Protein AF-A0A226D1G5-F1 (afdb_monomer)

Sequence (172 aa):
NVFNNLTNQLATVGKYQQEILREIRNTSSKVFQGVTTILTEFGSLKHHVNNTACLTDGGPRGSNIRNKLILCDNEWIIIQRRGTPSLPGTERTNFDRIWAVYENGFGTIGGDFWIGLKAIHELTTEGYTQLKVDLEDWNGEKRYAMFDVFEVAGSKDKYRLTVSGYTGIAGD

Foldseek 3Di:
DVVVVVVVVVVVVVVVVVVVVVVVVVVVVVVVVVVVVVVVVVVVVLLVVLLPQADPDDAWDFGDDPNQTFTHDPSDTDQWDDDQDDDPPDDADDPPDDPVCQQCKDDDPNHTIGSHLVVQQVCVVSPVAKDKDWDADPVRDIWIKIWPGWHFHDVVVPRDIDTHDIDIDPDD

Secondary structure (DSSP, 8-state):
-HHHHHHHHHHHHHHHHHHHHHHHHHHHHHHHHHHHHHHHHHHHHHHHHHGGGS-SSSS--EEEETTEEEEEETTEEE-EE--PPPPTTPPPPP----HHHHHH-EE-TTSSEE--HHHHHHHHHHT---EEEEEE-TT--EEEEEEEEEEE--GGGTT-EEEEEEEESS--

Radius of gyration: 28.91 Å; Cα contacts (8 Å, |Δi|>4): 208; chains: 1; bounding box: 67×36×93 Å

Solvent-accessible surface area (backbone atoms only — not comparable to full-atom values): 10032 Å² total; per-residue (Å²): 118,70,66,62,56,52,54,52,52,52,53,49,52,53,53,51,52,54,52,52,52,51,52,50,52,54,50,53,50,53,52,52,51,51,53,51,52,51,54,51,54,52,52,58,48,51,47,55,65,60,58,59,76,29,64,91,67,88,69,77,44,82,36,72,59,95,87,39,82,41,42,25,50,93,59,36,76,58,55,62,47,77,86,54,86,68,59,90,95,54,84,75,68,79,79,91,66,58,69,74,47,50,37,64,29,49,66,40,96,93,44,30,30,37,57,16,50,57,55,49,20,54,41,26,74,63,58,58,25,65,42,76,47,82,45,69,50,97,86,68,54,73,36,33,39,34,24,65,36,35,39,36,39,53,76,93,59,67,46,43,78,47,76,42,64,79,47,72,73,60,75,134

pLDDT: mean 86.03, std 13.21, range [44.53, 98.0]

Organism: Folsomia candida (NCBI:txid158441)

Mean predicted aligned error: 12.05 Å

Structure (mmCIF, N/CA/C/O backbone):
data_AF-A0A226D1G5-F1
#
_entry.id   AF-A0A226D1G5-F1
#
loop_
_atom_site.group_PDB
_atom_site.id
_atom_site.type_symbol
_atom_site.label_atom_id
_atom_site.label_alt_id
_atom_site.label_comp_id
_atom_site.label_asym_id
_atom_site.label_entity_id
_atom_site.label_seq_id
_atom_site.pdbx_PDB_ins_code
_atom_site.Cartn_x
_atom_site.Cartn_y
_atom_site.Cartn_z
_atom_site.occupancy
_atom_site.B_iso_or_equiv
_atom_site.auth_seq_id
_atom_site.auth_comp_id
_atom_site.auth_asym_id
_atom_site.auth_atom_id
_atom_site.pdbx_PDB_model_num
ATOM 1 N N . ASN A 1 1 ? -45.035 0.151 70.630 1.00 71.31 1 ASN A N 1
ATOM 2 C CA . ASN A 1 1 ? -45.299 -0.885 69.610 1.00 71.31 1 ASN A CA 1
ATOM 3 C C . ASN A 1 1 ? -43.987 -1.197 68.884 1.00 71.31 1 ASN A C 1
ATOM 5 O O . ASN A 1 1 ? -43.595 -0.447 68.000 1.00 71.31 1 ASN A O 1
ATOM 9 N N . VAL A 1 2 ? -43.249 -2.213 69.349 1.00 82.00 2 VAL A N 1
ATOM 10 C CA . VAL A 1 2 ? -41.871 -2.559 68.917 1.00 82.00 2 VAL A CA 1
ATOM 11 C C . VAL A 1 2 ? -41.802 -2.933 67.432 1.00 82.00 2 VAL A C 1
ATOM 13 O O . VAL A 1 2 ? -40.826 -2.618 66.757 1.00 82.00 2 VAL A O 1
ATOM 16 N N . PHE A 1 3 ? -42.880 -3.524 66.914 1.00 83.94 3 PHE A N 1
ATOM 17 C CA . PHE A 1 3 ? -43.009 -3.936 65.520 1.00 83.94 3 PHE A CA 1
ATOM 18 C C . PHE A 1 3 ? -42.811 -2.768 64.540 1.00 83.94 3 PHE A C 1
ATOM 20 O O . PHE A 1 3 ? -42.015 -2.877 63.614 1.00 83.94 3 PHE A O 1
ATOM 27 N N . ASN A 1 4 ? -43.428 -1.612 64.817 1.00 84.00 4 ASN A N 1
ATOM 28 C CA . ASN A 1 4 ? -43.323 -0.421 63.966 1.00 84.00 4 ASN A CA 1
ATOM 29 C C . ASN A 1 4 ? -41.886 0.127 63.886 1.00 84.00 4 ASN A C 1
ATOM 31 O O . ASN A 1 4 ? -41.463 0.611 62.836 1.00 84.00 4 ASN A O 1
ATOM 35 N N . ASN A 1 5 ? -41.126 0.033 64.984 1.00 88.81 5 ASN A N 1
ATOM 36 C CA . ASN A 1 5 ? -39.726 0.461 65.023 1.00 88.81 5 ASN A CA 1
ATOM 37 C C . ASN A 1 5 ? -38.847 -0.447 64.147 1.00 88.81 5 ASN A C 1
ATOM 39 O O . ASN A 1 5 ? -38.039 0.041 63.360 1.00 88.81 5 ASN A O 1
ATOM 43 N N . LEU A 1 6 ? -39.078 -1.763 64.214 1.00 89.12 6 LEU A N 1
ATOM 44 C CA . LEU A 1 6 ? -38.346 -2.742 63.413 1.00 89.12 6 LEU A CA 1
ATOM 45 C C . LEU A 1 6 ? -38.608 -2.563 61.909 1.00 89.12 6 LEU A C 1
ATOM 47 O O . LEU A 1 6 ? -37.667 -2.575 61.121 1.00 89.12 6 LEU A O 1
ATOM 51 N N . THR A 1 7 ? -39.856 -2.310 61.497 1.00 89.31 7 THR A N 1
ATOM 52 C CA . THR A 1 7 ? -40.187 -2.003 60.091 1.00 89.31 7 THR A CA 1
ATOM 53 C C . THR A 1 7 ? -39.508 -0.732 59.584 1.00 89.31 7 THR A C 1
ATOM 55 O O . THR A 1 7 ? -39.025 -0.712 58.452 1.00 89.31 7 THR A O 1
ATOM 58 N N . ASN A 1 8 ? -39.408 0.313 60.412 1.00 91.12 8 ASN A N 1
ATOM 59 C CA . ASN A 1 8 ? -38.721 1.551 60.034 1.00 91.12 8 ASN A CA 1
ATOM 60 C C . ASN A 1 8 ? -37.207 1.337 59.884 1.00 91.12 8 ASN A C 1
ATOM 62 O O . ASN A 1 8 ? -36.602 1.842 58.933 1.00 91.12 8 ASN A O 1
ATOM 66 N N . GLN A 1 9 ? -36.595 0.554 60.778 1.00 93.31 9 GLN A N 1
ATOM 67 C CA . GLN A 1 9 ? -35.189 0.160 60.662 1.00 93.31 9 GLN A CA 1
ATOM 68 C C . GLN A 1 9 ? -34.942 -0.673 59.398 1.00 93.31 9 GLN A C 1
ATOM 70 O O . GLN A 1 9 ? -34.010 -0.381 58.651 1.00 93.31 9 GLN A O 1
ATOM 75 N N . LEU A 1 10 ? -35.812 -1.643 59.098 1.00 93.12 10 LEU A N 1
ATOM 76 C CA . LEU A 1 10 ? -35.701 -2.483 57.903 1.00 93.12 10 LEU A CA 1
ATOM 77 C C . LEU A 1 10 ? -35.811 -1.660 56.607 1.00 93.12 10 LEU A C 1
ATOM 79 O O . LEU A 1 10 ? -35.006 -1.827 55.692 1.00 93.12 10 LEU A O 1
ATOM 83 N N . ALA A 1 11 ? -36.758 -0.718 56.545 1.00 93.69 11 ALA A N 1
ATOM 84 C CA . ALA A 1 11 ? -36.910 0.193 55.409 1.00 93.69 11 ALA A CA 1
ATOM 85 C C . ALA A 1 11 ? -35.682 1.100 55.225 1.00 93.69 11 ALA A C 1
ATOM 87 O O . ALA A 1 11 ? -35.282 1.398 54.099 1.00 93.69 11 ALA A O 1
ATOM 88 N N . THR A 1 12 ? -35.064 1.518 56.331 1.00 94.81 12 THR A N 1
ATOM 89 C CA . THR A 1 12 ? -33.841 2.329 56.321 1.00 94.81 12 THR A CA 1
ATOM 90 C C . THR A 1 12 ? -32.662 1.532 55.764 1.00 94.81 12 THR A C 1
ATOM 92 O O . THR A 1 12 ? -31.986 2.006 54.853 1.00 94.81 12 THR A O 1
ATOM 95 N N . VAL A 1 13 ? -32.465 0.292 56.226 1.00 95.44 13 VAL A N 1
ATOM 96 C CA . VAL A 1 13 ? -31.438 -0.618 55.690 1.00 95.44 13 VAL A CA 1
ATOM 97 C C . VAL A 1 13 ? -31.649 -0.871 54.194 1.00 95.44 13 VAL A C 1
ATOM 99 O O . VAL A 1 13 ? -30.692 -0.801 53.425 1.00 95.44 13 VAL A O 1
ATOM 102 N N . GLY A 1 14 ? -32.896 -1.074 53.757 1.00 94.44 14 GLY A N 1
ATOM 103 C CA . GLY A 1 14 ? -33.223 -1.239 52.339 1.00 94.44 14 GLY A CA 1
ATOM 104 C C . GLY A 1 14 ? -32.833 -0.025 51.487 1.00 94.44 14 GLY A C 1
ATOM 105 O O . GLY A 1 14 ? -32.260 -0.190 50.412 1.00 94.44 14 GLY A O 1
ATOM 106 N N . LYS A 1 15 ? -33.062 1.202 51.976 1.00 96.00 15 LYS A N 1
ATOM 107 C CA . LYS A 1 15 ? -32.624 2.431 51.288 1.00 96.00 15 LYS A CA 1
ATOM 108 C C . LYS A 1 15 ? -31.100 2.529 51.194 1.00 96.00 15 LYS A C 1
ATOM 110 O O . LYS A 1 15 ? -30.589 2.850 50.124 1.00 96.00 15 LYS A O 1
ATOM 115 N N . TYR A 1 16 ? -30.381 2.199 52.269 1.00 96.00 16 TYR A N 1
ATOM 116 C CA . TYR A 1 16 ? -28.914 2.175 52.254 1.00 96.00 16 TYR A CA 1
ATOM 117 C C . TYR A 1 16 ? -28.357 1.152 51.260 1.00 96.00 16 TYR A C 1
ATOM 119 O O . TYR A 1 16 ? -27.423 1.463 50.527 1.00 96.00 16 TYR A O 1
ATOM 127 N N . GLN A 1 17 ? -28.951 -0.042 51.177 1.00 96.00 17 GLN A N 1
ATOM 128 C CA . GLN A 1 17 ? -28.549 -1.044 50.186 1.00 96.00 17 GLN A CA 1
ATOM 129 C C . GLN A 1 17 ? -28.732 -0.539 48.750 1.00 96.00 17 GLN A C 1
ATOM 131 O O . GLN A 1 17 ? -27.848 -0.742 47.921 1.00 96.00 17 GLN A O 1
ATOM 136 N N . GLN A 1 18 ? -29.843 0.142 48.452 1.00 94.88 18 GLN A N 1
ATOM 137 C CA . GLN A 1 18 ? -30.071 0.708 47.118 1.00 94.88 18 GLN A CA 1
ATOM 138 C C . GLN A 1 18 ? -29.057 1.803 46.770 1.00 94.88 18 GLN A C 1
ATOM 140 O O . GLN A 1 18 ? -28.585 1.852 45.634 1.00 94.88 18 GLN A O 1
ATOM 145 N N . GLU A 1 19 ? -28.673 2.635 47.740 1.00 97.38 19 GLU A N 1
ATOM 146 C CA . GLU A 1 19 ? -27.671 3.679 47.519 1.00 97.38 19 GLU A CA 1
ATOM 147 C C . GLU A 1 19 ? -26.280 3.087 47.258 1.00 97.38 19 GLU A C 1
ATOM 149 O O . GLU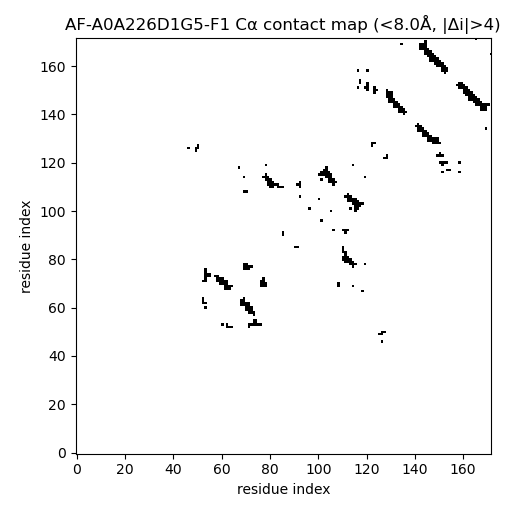 A 1 19 ? -25.634 3.438 46.271 1.00 97.38 19 GLU A O 1
ATOM 154 N N . ILE A 1 20 ? -25.862 2.097 48.053 1.00 97.00 20 ILE A N 1
ATOM 155 C CA . ILE A 1 20 ? -24.589 1.390 47.846 1.00 97.00 20 ILE A CA 1
ATOM 156 C C . ILE A 1 20 ? -24.560 0.711 46.468 1.00 97.00 20 ILE A C 1
ATOM 158 O O . ILE A 1 20 ? -23.574 0.813 45.738 1.00 97.00 20 ILE A O 1
ATOM 162 N N . LEU A 1 21 ? -25.650 0.051 46.062 1.00 94.12 21 LEU A N 1
ATOM 163 C CA . LEU A 1 21 ? -25.741 -0.574 44.737 1.00 94.12 21 LEU A CA 1
ATOM 164 C C . LEU A 1 21 ? -25.623 0.453 43.602 1.00 94.12 21 LEU A C 1
ATOM 166 O O . LEU A 1 21 ? -25.020 0.163 42.563 1.00 94.12 21 LEU A O 1
ATOM 170 N N . ARG A 1 22 ? -26.174 1.656 43.793 1.00 96.94 22 ARG A N 1
ATOM 171 C CA . ARG A 1 22 ? -26.060 2.766 42.841 1.00 96.94 22 ARG A CA 1
ATOM 172 C C . ARG A 1 22 ? -24.613 3.242 42.719 1.00 96.94 22 ARG A C 1
ATOM 174 O O . ARG A 1 22 ? -24.126 3.419 41.603 1.00 96.94 22 ARG A O 1
ATOM 181 N N . GLU A 1 23 ? -23.914 3.406 43.837 1.00 97.00 23 GLU A N 1
ATOM 182 C CA . GLU A 1 23 ? -22.503 3.805 43.857 1.00 97.00 23 GLU A CA 1
ATOM 183 C C . GLU A 1 23 ? -21.595 2.766 43.197 1.00 97.00 23 GLU A C 1
ATOM 185 O O . GLU A 1 23 ? -20.758 3.127 42.363 1.00 97.00 23 GLU A O 1
ATOM 190 N N . ILE A 1 24 ? -21.800 1.478 43.491 1.00 95.81 24 ILE A N 1
ATOM 191 C CA . ILE A 1 24 ? -21.059 0.378 42.858 1.00 95.81 24 ILE A CA 1
ATOM 192 C C . ILE A 1 24 ? -21.260 0.408 41.342 1.00 95.81 24 ILE A C 1
ATOM 194 O O . ILE A 1 24 ? -20.284 0.364 40.590 1.00 95.81 24 ILE A O 1
ATOM 198 N N . ARG A 1 25 ? -22.508 0.540 40.874 1.00 93.62 25 ARG A N 1
ATOM 199 C CA . ARG A 1 25 ? -22.822 0.605 39.438 1.00 93.62 25 ARG A CA 1
ATOM 200 C C . ARG A 1 25 ? -22.134 1.790 38.760 1.00 93.62 25 ARG A C 1
ATOM 202 O O . ARG A 1 25 ? -21.534 1.630 37.699 1.00 93.62 25 ARG A O 1
ATOM 209 N N . ASN A 1 26 ? -22.193 2.968 39.376 1.00 92.81 26 ASN A N 1
ATOM 210 C CA . ASN A 1 26 ? -21.569 4.176 38.837 1.00 92.81 26 ASN A CA 1
ATOM 211 C C . ASN A 1 26 ? -20.043 4.051 38.787 1.00 92.81 26 ASN A C 1
ATOM 213 O O . ASN A 1 26 ? -19.419 4.455 37.807 1.00 92.81 26 ASN A O 1
ATOM 217 N N . THR A 1 27 ? -19.445 3.469 39.825 1.00 95.75 27 THR A N 1
ATOM 218 C CA . THR A 1 27 ? -17.998 3.243 39.902 1.00 95.75 27 THR A CA 1
ATOM 219 C C . THR A 1 27 ? -17.551 2.234 38.848 1.00 95.75 27 THR A C 1
ATOM 221 O O . THR A 1 27 ? -16.606 2.502 38.113 1.00 95.75 27 THR A O 1
ATOM 224 N N . SER A 1 28 ? -18.280 1.124 38.693 1.00 92.50 28 SER A N 1
ATOM 225 C CA . SER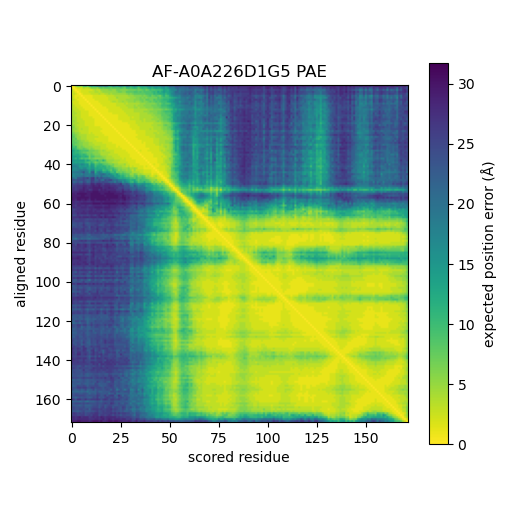 A 1 28 ? -18.025 0.120 37.654 1.00 92.50 28 SER A CA 1
ATOM 226 C C . SER A 1 28 ? -18.086 0.720 36.245 1.00 92.50 28 SER A C 1
ATOM 228 O O . SER A 1 28 ? -17.193 0.465 35.439 1.00 92.50 28 SER A O 1
ATOM 230 N N . SER A 1 29 ? -19.068 1.586 35.976 1.00 93.81 29 SER A N 1
ATOM 231 C CA . SER A 1 29 ? -19.180 2.299 34.697 1.00 93.81 29 SER A CA 1
ATOM 232 C C . SER A 1 29 ? -17.959 3.183 34.414 1.00 93.81 29 SER A C 1
ATOM 234 O O . SER A 1 29 ? -17.373 3.100 33.336 1.00 93.81 29 SER A O 1
ATOM 236 N N . LYS A 1 30 ? -17.506 3.969 35.402 1.00 94.31 30 LYS A N 1
ATOM 237 C CA . LYS A 1 30 ? -16.312 4.824 35.263 1.00 94.31 30 LYS A CA 1
ATOM 238 C C . LYS A 1 30 ? -15.043 4.012 35.008 1.00 94.31 30 LYS A C 1
ATOM 240 O O . LYS A 1 30 ? -14.247 4.386 34.151 1.00 94.31 30 LYS A O 1
ATOM 245 N N . VAL A 1 31 ? -14.862 2.900 35.725 1.00 93.75 31 VAL A N 1
ATOM 246 C CA . VAL A 1 31 ? -13.715 2.000 35.522 1.00 93.75 31 VAL A CA 1
ATOM 247 C C . VAL A 1 31 ? -13.740 1.419 34.109 1.00 93.75 31 VAL A C 1
ATOM 249 O O . VAL A 1 31 ? -12.724 1.446 33.421 1.00 93.75 31 VAL A O 1
ATOM 252 N N . PHE A 1 32 ? -14.900 0.952 33.644 1.00 89.94 32 PHE A N 1
ATOM 253 C CA . PHE A 1 32 ? -15.039 0.385 32.303 1.00 89.94 32 PHE A CA 1
ATOM 254 C C . PHE A 1 32 ? -14.759 1.413 31.196 1.00 89.94 32 PHE A C 1
ATOM 256 O O . PHE A 1 32 ? -14.052 1.115 30.231 1.00 89.94 32 PHE A O 1
ATOM 263 N N . GLN A 1 33 ? -15.261 2.641 31.353 1.00 88.06 33 GLN A N 1
ATOM 264 C CA . GLN A 1 33 ? -14.967 3.746 30.439 1.00 88.06 33 GLN A CA 1
ATOM 265 C C . GLN A 1 33 ? -13.467 4.054 30.403 1.00 88.06 33 GLN A C 1
ATOM 267 O O . GLN A 1 33 ? -12.898 4.119 29.319 1.00 88.06 33 GLN A O 1
ATOM 272 N N . GLY A 1 34 ? -12.812 4.151 31.565 1.00 92.06 34 GLY A N 1
ATOM 273 C CA . GLY A 1 34 ? -11.368 4.384 31.644 1.00 92.06 34 GLY A CA 1
ATOM 274 C C . GLY A 1 34 ? -10.549 3.302 30.936 1.00 92.06 34 GLY A C 1
ATOM 275 O O . GLY A 1 34 ? -9.657 3.621 30.155 1.00 92.06 34 GLY A O 1
ATOM 276 N N . VAL A 1 35 ? -10.893 2.025 31.134 1.00 91.25 35 VAL A N 1
ATOM 277 C CA . VAL A 1 35 ? -10.241 0.905 30.428 1.00 91.25 35 VAL A CA 1
ATOM 278 C C . VAL A 1 35 ? -10.446 1.008 28.915 1.00 91.25 35 VAL A C 1
ATOM 280 O O . VAL A 1 35 ? -9.505 0.798 28.155 1.00 91.25 35 VAL A O 1
ATOM 283 N N . THR A 1 36 ? -11.648 1.372 28.469 1.00 79.69 36 THR A N 1
ATOM 284 C CA . THR A 1 36 ? -11.952 1.538 27.038 1.00 79.69 36 THR A CA 1
ATOM 285 C C . THR A 1 36 ? -11.127 2.667 26.415 1.00 79.69 36 THR A C 1
ATOM 287 O O . THR A 1 36 ? -10.566 2.494 25.331 1.00 79.69 36 THR A O 1
ATOM 290 N N . THR A 1 37 ? -10.993 3.798 27.113 1.00 86.56 37 THR A N 1
ATOM 291 C CA . THR A 1 37 ? -10.146 4.915 26.676 1.00 86.56 37 THR A CA 1
ATOM 292 C C . THR A 1 37 ? -8.686 4.485 26.557 1.00 86.56 37 THR A C 1
ATOM 294 O O . THR A 1 37 ? -8.090 4.673 25.502 1.00 86.56 37 THR A O 1
ATOM 297 N N . ILE A 1 38 ? -8.139 3.813 27.577 1.00 86.88 38 ILE A N 1
ATOM 298 C CA . ILE A 1 38 ? -6.750 3.325 27.568 1.00 86.88 38 ILE A CA 1
ATOM 299 C C . ILE A 1 38 ? -6.508 2.355 26.406 1.00 86.88 38 ILE A C 1
ATOM 301 O O . ILE A 1 38 ? -5.491 2.451 25.725 1.00 86.88 38 ILE A O 1
ATOM 305 N N . LEU A 1 39 ? -7.434 1.426 26.148 1.00 74.19 39 LEU A N 1
ATOM 306 C CA . LEU A 1 39 ? -7.319 0.495 25.019 1.00 74.19 39 LEU A CA 1
ATOM 307 C C . LEU A 1 39 ? -7.314 1.227 23.671 1.00 74.19 39 LEU A C 1
ATOM 309 O O . LEU A 1 39 ? -6.570 0.845 22.768 1.00 74.19 39 LEU A O 1
ATOM 313 N N . THR A 1 40 ? -8.111 2.288 23.550 1.00 71.06 40 THR A N 1
ATOM 314 C CA . THR A 1 40 ? -8.177 3.119 22.341 1.00 71.06 40 THR A CA 1
ATOM 315 C C . THR A 1 40 ? -6.872 3.888 22.136 1.00 71.06 40 THR A C 1
ATOM 317 O O . THR A 1 40 ? -6.287 3.837 21.056 1.00 71.06 40 THR A O 1
ATOM 320 N N . GLU A 1 41 ? -6.364 4.538 23.185 1.00 77.88 41 GLU A N 1
ATOM 321 C CA . GLU A 1 41 ? -5.080 5.247 23.161 1.00 77.88 41 GLU A CA 1
ATOM 322 C C . GLU A 1 41 ? -3.915 4.300 22.846 1.00 77.88 41 GLU A C 1
ATOM 324 O O . GLU A 1 41 ? -3.067 4.616 22.012 1.00 77.88 41 GLU A O 1
ATOM 329 N N . PHE A 1 42 ? -3.896 3.107 23.448 1.00 74.31 42 PHE A N 1
ATOM 330 C CA . PHE A 1 42 ? -2.882 2.091 23.173 1.00 74.31 42 PHE A CA 1
ATOM 331 C C . PHE A 1 42 ? -2.929 1.605 21.717 1.00 74.31 42 PHE A C 1
ATOM 333 O O . PHE A 1 42 ? -1.880 1.408 21.100 1.00 74.31 42 PHE A O 1
ATOM 340 N N . GLY A 1 43 ? -4.127 1.457 21.140 1.00 63.53 43 GLY A N 1
ATOM 341 C CA . GLY A 1 43 ? -4.307 1.185 19.712 1.00 63.53 43 GLY A CA 1
ATOM 342 C C . GLY A 1 43 ? -3.665 2.267 18.840 1.00 63.53 43 GLY A C 1
ATOM 343 O O . GLY A 1 43 ? -2.817 1.960 18.001 1.00 63.53 43 GLY A O 1
ATOM 344 N N . SER A 1 44 ? -3.984 3.536 19.099 1.00 64.44 44 SER A N 1
ATOM 345 C CA . SER A 1 44 ? -3.413 4.689 18.387 1.00 64.44 44 SER A CA 1
ATOM 346 C C . SER A 1 44 ? -1.889 4.803 18.536 1.00 64.44 44 SER A C 1
ATOM 348 O O . SER A 1 44 ? -1.194 5.162 17.582 1.00 64.44 44 SER A O 1
ATOM 350 N N . LEU A 1 45 ? -1.348 4.461 19.709 1.00 58.47 45 LEU A N 1
ATOM 351 C CA . LEU A 1 45 ? 0.096 4.430 19.959 1.00 58.47 45 LEU A CA 1
ATOM 352 C C . LEU A 1 45 ? 0.789 3.303 19.190 1.00 58.47 45 LEU A C 1
ATOM 354 O O . LEU A 1 45 ? 1.863 3.517 18.633 1.00 58.47 45 LEU A O 1
ATOM 358 N N . LYS A 1 46 ? 0.173 2.120 19.099 1.00 57.25 46 LYS A N 1
ATOM 359 C CA . LYS A 1 46 ? 0.702 1.013 18.293 1.00 57.25 46 LYS A CA 1
ATOM 360 C C . LYS A 1 46 ? 0.814 1.396 16.814 1.00 57.25 46 LYS A C 1
ATOM 362 O O . LYS A 1 46 ? 1.821 1.076 16.188 1.00 57.25 46 LYS A O 1
ATOM 367 N N . HIS A 1 47 ? -0.165 2.129 16.279 1.00 50.94 47 HIS A N 1
ATOM 368 C CA . HIS A 1 47 ? -0.093 2.672 14.919 1.00 50.94 47 HIS A CA 1
ATOM 369 C C . HIS A 1 47 ? 1.086 3.643 14.739 1.00 50.94 47 HIS A C 1
ATOM 371 O O . HIS A 1 47 ? 1.816 3.528 13.758 1.00 50.94 47 HIS A O 1
ATOM 377 N N . HIS A 1 48 ? 1.340 4.531 15.707 1.00 52.94 48 HIS A N 1
ATOM 378 C CA . HIS A 1 48 ? 2.483 5.454 15.652 1.00 52.94 48 HIS A CA 1
ATOM 379 C C . HIS A 1 48 ? 3.839 4.744 15.737 1.00 52.94 48 HIS A C 1
ATOM 381 O O . HIS A 1 48 ? 4.755 5.089 14.998 1.00 52.94 48 HIS A O 1
ATOM 387 N N . VAL A 1 49 ? 3.977 3.740 16.609 1.00 55.28 49 VAL A N 1
ATOM 388 C CA . VAL A 1 49 ? 5.230 2.976 16.751 1.00 55.28 49 VAL A CA 1
ATOM 389 C C . VAL A 1 49 ? 5.519 2.158 15.491 1.00 55.28 49 VAL A C 1
ATOM 391 O O . VAL A 1 49 ? 6.669 2.099 15.053 1.00 55.28 49 VAL A O 1
ATOM 394 N N . ASN A 1 50 ? 4.489 1.582 14.868 1.00 52.34 50 ASN A N 1
ATOM 395 C CA . ASN A 1 50 ? 4.646 0.833 13.627 1.00 52.34 50 ASN A CA 1
ATOM 396 C C . ASN A 1 50 ? 5.014 1.731 12.442 1.00 52.34 50 ASN A C 1
ATOM 398 O O . ASN A 1 50 ? 5.747 1.253 11.589 1.00 52.34 50 ASN A O 1
ATOM 402 N N . ASN A 1 51 ? 4.597 3.005 12.411 1.00 53.28 51 ASN A N 1
ATOM 403 C CA . ASN A 1 51 ? 4.853 3.962 11.320 1.00 53.28 51 ASN A CA 1
ATOM 404 C C . ASN A 1 51 ? 6.238 4.654 11.385 1.00 53.28 51 ASN A C 1
ATOM 406 O O . ASN A 1 51 ? 6.456 5.696 10.778 1.00 53.28 51 ASN A O 1
ATOM 410 N N . THR A 1 52 ? 7.197 4.103 12.136 1.00 58.50 52 THR A N 1
ATOM 411 C CA . THR A 1 52 ? 8.538 4.698 12.327 1.00 58.50 52 THR A CA 1
ATOM 412 C C . THR A 1 52 ? 9.538 4.375 11.214 1.00 58.50 52 THR A C 1
ATOM 414 O O . THR A 1 52 ? 10.683 4.824 11.266 1.00 58.50 52 THR A O 1
ATOM 417 N N . ALA A 1 53 ? 9.149 3.603 10.196 1.00 63.12 53 ALA A N 1
ATOM 418 C CA . ALA A 1 53 ? 10.085 3.164 9.161 1.00 63.12 53 ALA A CA 1
ATOM 419 C C . ALA A 1 53 ? 10.575 4.305 8.249 1.00 63.12 53 ALA A C 1
ATOM 421 O O . ALA A 1 53 ? 11.701 4.246 7.741 1.00 63.12 53 ALA A O 1
ATOM 422 N N . CYS A 1 54 ? 9.752 5.346 8.084 1.00 68.44 54 CYS A N 1
ATOM 423 C CA . CYS A 1 54 ? 10.052 6.544 7.310 1.00 68.44 54 CYS A CA 1
ATOM 424 C C . CYS A 1 54 ? 9.894 7.788 8.198 1.00 68.44 54 CYS A C 1
ATOM 426 O O . CYS A 1 54 ? 8.796 8.310 8.343 1.00 68.44 54 CYS A O 1
ATOM 428 N N . LEU A 1 55 ? 10.988 8.259 8.807 1.00 61.75 55 LEU A N 1
ATOM 429 C CA . LEU A 1 55 ? 11.006 9.495 9.605 1.00 61.75 55 LEU A CA 1
ATOM 430 C C . LEU A 1 55 ? 11.430 10.710 8.762 1.00 61.75 55 LEU A C 1
ATOM 432 O O . LEU A 1 55 ? 12.153 10.570 7.771 1.00 61.75 55 LEU A O 1
ATOM 436 N N . THR A 1 56 ? 11.007 11.904 9.188 1.00 52.44 56 THR A N 1
ATOM 437 C CA . THR A 1 56 ? 11.296 13.210 8.574 1.00 52.44 56 THR A CA 1
ATOM 438 C C . THR A 1 56 ? 12.766 13.590 8.715 1.00 52.44 56 THR A C 1
ATOM 440 O O . THR A 1 56 ? 13.141 14.364 9.592 1.00 52.44 56 THR A O 1
ATOM 443 N N . ASP A 1 57 ? 13.632 13.045 7.875 1.00 44.53 57 ASP A N 1
ATOM 444 C CA . ASP A 1 57 ? 15.018 13.494 7.861 1.00 44.53 57 ASP A CA 1
ATOM 445 C C . ASP A 1 57 ? 15.568 13.440 6.431 1.00 44.53 57 ASP A C 1
ATOM 447 O O . ASP A 1 57 ? 16.339 12.558 6.054 1.00 44.53 57 ASP A O 1
ATOM 451 N N . GLY A 1 58 ? 15.066 14.381 5.622 1.00 49.16 58 GLY A N 1
ATOM 452 C CA . GLY A 1 58 ? 15.639 14.854 4.361 1.00 49.16 58 GLY A CA 1
ATOM 453 C C . GLY A 1 58 ? 16.123 13.783 3.381 1.00 49.16 58 GLY A C 1
ATOM 454 O O . GLY A 1 58 ? 17.313 13.482 3.330 1.00 49.16 58 GLY A O 1
ATOM 455 N N . GLY A 1 59 ? 15.218 13.296 2.528 1.00 51.19 59 GLY A N 1
ATOM 456 C CA . GLY A 1 59 ? 15.550 12.557 1.306 1.00 51.19 59 GLY A CA 1
ATOM 457 C C . GLY A 1 59 ? 15.285 11.046 1.351 1.00 51.19 59 GLY A C 1
ATOM 458 O O . GLY A 1 59 ? 15.016 10.481 2.413 1.00 51.19 59 GLY A O 1
ATOM 459 N N . PRO A 1 60 ? 15.348 10.376 0.183 1.00 55.22 60 PRO A N 1
ATOM 460 C CA . PRO A 1 60 ? 15.060 8.956 0.084 1.00 55.22 60 PRO A CA 1
ATOM 461 C C . PRO A 1 60 ? 16.071 8.106 0.854 1.00 55.22 60 PRO A C 1
ATOM 463 O O . PRO A 1 60 ? 17.243 8.026 0.483 1.00 55.22 60 PRO A O 1
ATOM 466 N N . ARG A 1 61 ? 15.606 7.437 1.914 1.00 61.97 61 ARG A N 1
ATOM 467 C CA . ARG A 1 61 ? 16.389 6.458 2.682 1.00 61.97 61 ARG A CA 1
ATOM 468 C C . ARG A 1 61 ? 15.909 5.043 2.391 1.00 61.97 61 ARG A C 1
ATOM 470 O O . ARG A 1 61 ? 14.710 4.792 2.267 1.00 61.97 61 ARG A O 1
ATOM 477 N N . GLY A 1 62 ? 16.872 4.129 2.297 1.00 56.97 62 GLY A N 1
ATOM 478 C CA . GLY A 1 62 ? 16.619 2.697 2.334 1.00 56.97 62 GLY A CA 1
ATOM 479 C C . GLY A 1 62 ? 16.448 2.241 3.782 1.00 56.97 62 GLY A C 1
ATOM 480 O O . GLY A 1 62 ? 17.416 2.281 4.537 1.00 56.97 62 GLY A O 1
ATOM 481 N N . SER A 1 63 ? 15.252 1.795 4.156 1.00 63.62 63 SER A N 1
ATOM 482 C CA . SER A 1 63 ? 14.975 1.160 5.457 1.00 63.62 63 SER A CA 1
ATOM 483 C C . SER A 1 63 ? 14.645 -0.322 5.245 1.00 63.62 63 SER A C 1
ATOM 485 O O . SER A 1 63 ? 14.319 -0.724 4.132 1.00 63.62 63 SER A O 1
ATOM 487 N N . ASN A 1 64 ? 14.731 -1.163 6.280 1.00 62.75 64 ASN A N 1
ATOM 488 C CA . ASN A 1 64 ? 14.317 -2.569 6.188 1.00 62.75 64 ASN A CA 1
ATOM 489 C C . ASN A 1 64 ? 13.080 -2.824 7.054 1.00 62.75 64 ASN A C 1
ATOM 491 O O . ASN A 1 64 ? 13.136 -2.633 8.265 1.00 62.75 64 ASN A O 1
ATOM 495 N N . ILE A 1 65 ? 12.005 -3.333 6.451 1.00 66.81 65 ILE A N 1
ATOM 496 C CA . ILE A 1 65 ? 10.859 -3.921 7.163 1.00 66.81 65 ILE A CA 1
ATOM 497 C C . ILE A 1 65 ? 10.843 -5.410 6.825 1.00 66.81 65 ILE A C 1
ATOM 499 O O . ILE A 1 65 ? 10.813 -5.771 5.652 1.00 66.81 65 ILE A O 1
ATOM 503 N N . ARG A 1 66 ? 10.926 -6.289 7.835 1.00 68.50 66 ARG A N 1
ATOM 504 C CA . ARG A 1 66 ? 10.943 -7.761 7.663 1.00 68.50 66 ARG A CA 1
ATOM 505 C C . ARG A 1 66 ? 11.922 -8.261 6.582 1.00 68.50 66 ARG A C 1
ATOM 507 O O . ARG A 1 66 ? 11.597 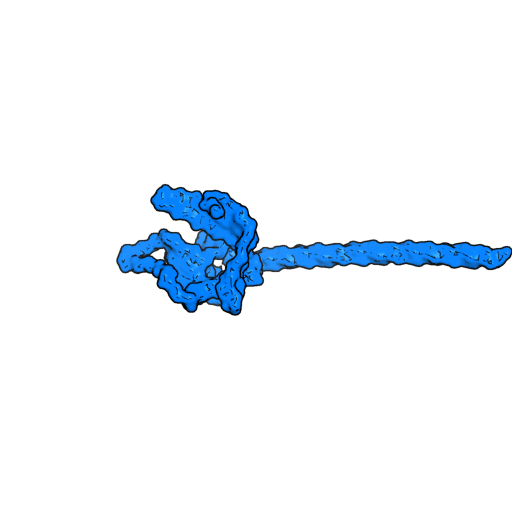-9.141 5.791 1.00 68.50 66 ARG A O 1
ATOM 514 N N . ASN A 1 67 ? 13.138 -7.707 6.556 1.00 71.62 67 ASN A N 1
ATOM 515 C CA . ASN A 1 67 ? 14.186 -7.996 5.559 1.00 71.62 67 ASN A CA 1
ATOM 516 C C . ASN A 1 67 ? 13.858 -7.570 4.114 1.00 71.62 67 ASN A C 1
ATOM 518 O O . ASN A 1 67 ? 14.552 -7.973 3.180 1.00 71.62 67 ASN A O 1
ATOM 522 N N . LYS A 1 68 ? 12.825 -6.747 3.910 1.00 78.44 68 LYS A N 1
ATOM 523 C CA . LYS A 1 68 ? 12.545 -6.078 2.642 1.00 78.44 68 LYS A CA 1
ATOM 524 C C . LYS A 1 68 ? 13.089 -4.656 2.700 1.00 78.44 68 LYS A C 1
ATOM 526 O O . LYS A 1 68 ? 12.703 -3.877 3.570 1.00 78.44 68 LYS A O 1
ATOM 531 N N . LEU A 1 69 ? 13.946 -4.326 1.741 1.00 80.88 69 LEU A N 1
ATOM 532 C CA . LEU A 1 69 ? 14.408 -2.962 1.529 1.00 80.88 69 LEU A CA 1
ATOM 533 C C . LEU A 1 69 ? 13.242 -2.109 1.008 1.00 80.88 69 LEU A C 1
ATOM 535 O O . LEU A 1 69 ? 12.644 -2.439 -0.019 1.00 80.88 69 LEU A O 1
ATOM 539 N N . ILE A 1 70 ? 12.932 -1.030 1.719 1.00 84.94 70 ILE A N 1
ATOM 540 C CA . ILE A 1 70 ? 11.887 -0.062 1.389 1.00 84.94 70 ILE A CA 1
ATOM 541 C C . ILE A 1 70 ? 12.507 1.290 1.039 1.00 84.94 70 ILE A C 1
ATOM 543 O O . ILE A 1 70 ? 13.576 1.636 1.539 1.00 84.94 70 ILE A O 1
ATOM 547 N N . LEU A 1 71 ? 11.826 2.048 0.183 1.00 87.06 71 LEU A N 1
ATOM 548 C CA . LEU A 1 71 ? 12.175 3.424 -0.149 1.00 87.06 71 LEU A CA 1
ATOM 549 C C . LEU A 1 71 ? 11.204 4.360 0.565 1.00 87.06 71 LEU A C 1
ATOM 551 O O . LEU A 1 71 ? 9.997 4.225 0.382 1.00 87.06 71 LEU A O 1
ATOM 555 N N . CYS A 1 72 ? 11.729 5.301 1.340 1.00 86.56 72 CYS A N 1
ATOM 556 C CA . CYS A 1 72 ? 10.932 6.327 2.006 1.00 86.56 72 CYS A CA 1
ATOM 557 C C . CYS A 1 72 ? 10.940 7.647 1.228 1.00 86.56 72 CYS A C 1
ATOM 559 O O . CYS A 1 72 ? 11.979 8.021 0.693 1.00 86.56 72 CYS A O 1
ATOM 561 N N . ASP A 1 73 ? 9.831 8.381 1.224 1.00 84.81 73 ASP A N 1
ATOM 562 C CA . ASP A 1 73 ? 9.753 9.777 0.779 1.00 84.81 73 ASP A CA 1
ATOM 563 C C . ASP A 1 73 ? 8.739 10.542 1.639 1.00 84.81 73 ASP A C 1
ATOM 565 O O . ASP A 1 73 ? 7.561 10.204 1.640 1.00 84.81 73 ASP A O 1
ATOM 569 N N . ASN A 1 74 ? 9.193 11.551 2.389 1.00 82.06 74 ASN A N 1
ATOM 570 C CA . ASN A 1 74 ? 8.352 12.407 3.242 1.00 82.06 74 ASN A CA 1
ATOM 571 C C . ASN A 1 74 ? 7.291 11.637 4.057 1.00 82.06 74 ASN A C 1
ATOM 573 O O . ASN A 1 74 ? 6.102 11.896 3.912 1.00 82.06 74 ASN A O 1
ATOM 577 N N . GLU A 1 75 ? 7.730 10.690 4.894 1.00 83.25 75 GLU A N 1
ATOM 578 C CA . GLU A 1 75 ? 6.876 9.811 5.727 1.00 83.25 75 GLU A CA 1
ATOM 579 C C . GLU A 1 75 ? 6.100 8.719 4.964 1.00 83.25 75 GLU A C 1
ATOM 581 O O . GLU A 1 75 ? 5.483 7.858 5.586 1.00 83.25 75 GLU A O 1
ATOM 586 N N . TRP A 1 76 ? 6.190 8.669 3.632 1.00 89.31 76 TRP A N 1
ATOM 587 C CA . TRP A 1 76 ? 5.560 7.628 2.820 1.00 89.31 76 TRP A CA 1
ATOM 588 C C . TRP A 1 76 ? 6.528 6.510 2.459 1.00 89.31 76 TRP A C 1
ATOM 590 O O . TRP A 1 76 ? 7.673 6.745 2.072 1.00 89.31 76 TRP A O 1
ATOM 600 N N . ILE A 1 77 ? 6.032 5.275 2.505 1.00 91.69 77 ILE A N 1
ATOM 601 C CA . ILE A 1 77 ? 6.702 4.124 1.900 1.00 91.69 77 ILE A CA 1
ATOM 602 C C . ILE A 1 77 ? 6.323 4.078 0.419 1.00 91.69 77 ILE A C 1
ATOM 604 O O . ILE A 1 77 ? 5.155 3.911 0.067 1.00 91.69 77 ILE A O 1
ATOM 608 N N . ILE A 1 78 ? 7.313 4.172 -0.465 1.00 93.25 78 ILE A N 1
ATOM 609 C CA . ILE A 1 78 ? 7.097 4.084 -1.908 1.00 93.25 78 ILE A CA 1
ATOM 610 C C . ILE A 1 78 ? 6.950 2.616 -2.316 1.00 93.25 78 ILE A C 1
ATOM 612 O O . ILE A 1 78 ? 7.912 1.845 -2.304 1.00 93.25 78 ILE A O 1
ATOM 616 N N . ILE A 1 79 ? 5.737 2.237 -2.720 1.00 95.25 79 ILE A N 1
ATOM 617 C CA . ILE A 1 79 ? 5.414 0.872 -3.171 1.00 95.25 79 ILE A CA 1
ATOM 618 C C . ILE A 1 79 ? 5.587 0.679 -4.687 1.00 95.25 79 ILE A C 1
ATOM 620 O O . ILE A 1 79 ? 5.779 -0.445 -5.159 1.00 95.25 79 ILE A O 1
ATOM 624 N N . GLN A 1 80 ? 5.558 1.768 -5.457 1.00 96.19 80 GLN A N 1
ATOM 625 C CA . GLN A 1 80 ? 5.748 1.784 -6.905 1.00 96.19 80 GLN A CA 1
ATOM 626 C C . GLN A 1 80 ? 6.330 3.131 -7.342 1.00 96.19 80 GLN A C 1
ATOM 628 O O . GLN A 1 80 ? 5.906 4.172 -6.849 1.00 96.19 80 GLN A O 1
ATOM 633 N N . ARG A 1 81 ? 7.229 3.126 -8.332 1.00 94.12 81 ARG A N 1
ATOM 634 C CA . ARG A 1 81 ? 7.649 4.344 -9.044 1.00 94.12 81 ARG A CA 1
ATOM 635 C C . ARG A 1 81 ? 7.774 4.100 -10.545 1.00 94.12 81 ARG A C 1
ATOM 637 O O . ARG A 1 81 ? 8.226 3.030 -10.960 1.00 94.12 81 ARG A O 1
ATOM 644 N N . ARG A 1 82 ? 7.371 5.091 -11.346 1.00 93.25 82 ARG A N 1
ATOM 645 C CA . ARG A 1 82 ? 7.467 5.112 -12.814 1.00 93.25 82 ARG A CA 1
ATOM 646 C C . ARG A 1 82 ? 8.077 6.429 -13.282 1.00 93.25 82 ARG A C 1
ATOM 648 O O . ARG A 1 82 ? 7.853 7.452 -12.649 1.00 93.25 82 ARG A O 1
ATOM 655 N N . GLY A 1 83 ? 8.771 6.408 -14.417 1.00 88.31 83 GLY A N 1
ATOM 656 C CA . GLY A 1 83 ? 9.245 7.628 -15.076 1.00 88.31 83 GLY A CA 1
ATOM 657 C C . GLY A 1 83 ? 10.619 8.116 -14.618 1.00 88.31 83 GLY A C 1
ATOM 658 O O . GLY A 1 83 ? 11.042 9.192 -15.033 1.00 88.31 83 GLY A O 1
ATOM 659 N N . THR A 1 84 ? 11.351 7.327 -13.830 1.00 86.25 84 THR A N 1
ATOM 660 C CA . THR A 1 84 ? 12.716 7.666 -13.412 1.00 86.25 84 THR A CA 1
ATOM 661 C C . THR A 1 84 ? 13.635 7.753 -14.641 1.00 86.25 84 THR A C 1
ATOM 663 O O . THR A 1 84 ? 13.609 6.842 -15.482 1.00 86.25 84 THR A O 1
ATOM 666 N N . PRO A 1 85 ? 14.464 8.807 -14.783 1.00 84.38 85 PRO A N 1
ATOM 667 C CA . PRO A 1 85 ? 15.439 8.890 -15.865 1.00 84.38 85 PRO A CA 1
ATOM 668 C C . PRO A 1 85 ? 16.348 7.658 -15.874 1.00 84.38 85 PRO A C 1
ATOM 670 O O . PRO A 1 85 ? 16.941 7.299 -14.861 1.00 84.38 85 PRO A O 1
ATOM 673 N N . SER A 1 86 ? 16.432 6.990 -17.022 1.00 81.19 86 SER A N 1
ATOM 674 C CA . SER A 1 86 ? 17.320 5.841 -17.226 1.00 81.19 86 SER A CA 1
ATOM 675 C C . SER A 1 86 ? 18.578 6.296 -17.960 1.00 81.19 86 SER A C 1
ATOM 677 O O . SER A 1 86 ? 18.520 7.218 -18.776 1.00 81.19 86 SER A O 1
ATOM 679 N N . LEU A 1 87 ? 19.717 5.665 -17.670 1.00 83.00 87 LEU A N 1
ATOM 680 C CA . LEU A 1 87 ? 20.976 5.994 -18.336 1.00 83.00 87 LEU A CA 1
ATOM 681 C C . LEU A 1 87 ? 20.887 5.682 -19.841 1.00 83.00 87 LEU A C 1
ATOM 683 O O . LEU A 1 87 ? 20.235 4.699 -20.216 1.00 83.00 87 LEU A O 1
ATOM 687 N N . PRO A 1 88 ? 21.555 6.460 -20.715 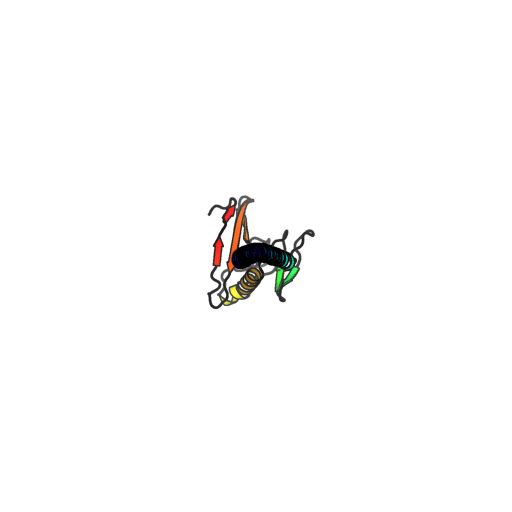1.00 83.75 88 PRO A N 1
ATOM 688 C CA . PRO A 1 88 ? 21.616 6.154 -22.140 1.00 83.75 88 PRO A CA 1
ATOM 689 C C . PRO A 1 88 ? 22.097 4.716 -22.375 1.00 83.75 88 PRO A C 1
ATOM 691 O O . PRO A 1 88 ? 23.096 4.291 -21.801 1.00 83.75 88 PRO A O 1
ATOM 694 N N . GLY A 1 89 ? 21.371 3.960 -23.200 1.00 82.31 89 GLY A N 1
ATOM 695 C CA . GLY A 1 89 ? 21.686 2.557 -23.490 1.00 82.31 89 GLY A CA 1
ATOM 696 C C . GLY A 1 89 ? 21.229 1.543 -22.435 1.00 82.31 89 GLY A C 1
ATOM 697 O O . GLY A 1 89 ? 21.479 0.356 -22.617 1.00 82.31 89 GLY A O 1
ATOM 698 N N . THR A 1 90 ? 20.548 1.967 -21.363 1.00 82.44 90 THR A N 1
ATOM 699 C CA . THR A 1 90 ? 19.903 1.042 -20.415 1.00 82.44 90 THR A CA 1
ATOM 700 C C . THR A 1 90 ? 18.422 0.866 -20.731 1.00 82.44 90 THR A C 1
ATOM 702 O O . THR A 1 90 ? 17.718 1.824 -21.057 1.00 82.44 90 THR A O 1
ATOM 705 N N . GLU A 1 91 ? 17.944 -0.375 -20.642 1.00 83.25 91 GLU A N 1
ATOM 706 C CA . GLU A 1 91 ? 16.521 -0.671 -20.772 1.00 83.25 91 GLU A CA 1
ATOM 707 C C . GLU A 1 91 ? 15.754 -0.174 -19.544 1.00 83.25 91 GLU A C 1
ATOM 709 O O . GLU A 1 91 ? 16.205 -0.299 -18.403 1.00 83.25 91 GLU A O 1
ATOM 714 N N . ARG A 1 92 ? 14.554 0.364 -19.779 1.00 86.38 92 ARG A N 1
ATOM 715 C CA . ARG A 1 92 ? 13.625 0.698 -18.697 1.00 86.38 92 ARG A CA 1
ATOM 716 C C . ARG A 1 92 ? 13.072 -0.576 -18.066 1.00 86.38 92 ARG A C 1
ATOM 718 O O . ARG A 1 92 ? 12.890 -1.590 -18.739 1.00 86.38 92 ARG A O 1
ATOM 725 N N . THR A 1 93 ? 12.716 -0.507 -16.785 1.00 91.94 93 THR A N 1
ATOM 726 C CA . THR A 1 93 ? 12.037 -1.613 -16.100 1.00 91.94 93 THR A CA 1
ATOM 727 C C . THR A 1 93 ? 10.749 -1.985 -16.839 1.00 91.94 93 THR A C 1
ATOM 729 O O . THR A 1 93 ? 9.824 -1.179 -1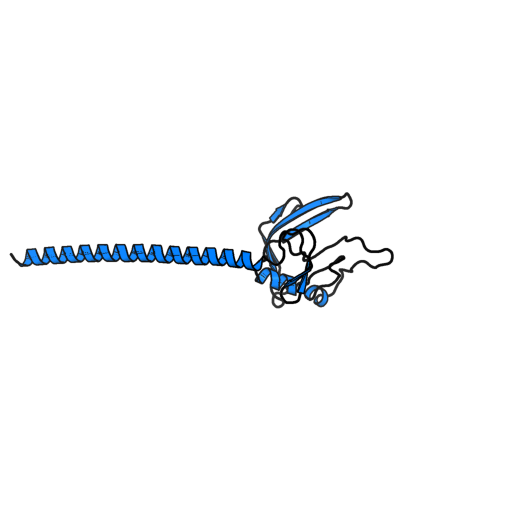6.931 1.00 91.94 93 THR A O 1
ATOM 732 N N . ASN A 1 94 ? 10.669 -3.220 -17.342 1.00 92.19 94 ASN A N 1
ATOM 733 C CA . ASN A 1 94 ? 9.444 -3.760 -17.930 1.00 92.19 94 ASN A CA 1
ATOM 734 C C . ASN A 1 94 ? 8.424 -4.118 -16.827 1.00 92.19 94 ASN A C 1
ATOM 736 O O . ASN A 1 94 ? 8.778 -4.808 -15.866 1.00 92.19 94 ASN A O 1
ATOM 740 N N . PHE A 1 95 ? 7.180 -3.653 -16.985 1.00 95.06 95 PHE A N 1
ATOM 741 C CA . PHE A 1 95 ? 6.045 -3.919 -16.091 1.00 95.06 95 PHE A CA 1
ATOM 742 C C . PHE A 1 95 ? 5.091 -4.995 -16.624 1.00 95.06 95 PHE A C 1
ATOM 744 O O . PHE A 1 95 ? 4.287 -5.495 -15.855 1.00 95.06 95 PHE A O 1
ATOM 751 N N . ASP A 1 96 ? 5.203 -5.413 -17.884 1.00 95.69 96 ASP A N 1
ATOM 752 C CA . ASP A 1 96 ? 4.475 -6.575 -18.394 1.00 95.69 96 ASP A CA 1
ATOM 753 C C . ASP A 1 96 ? 5.122 -7.860 -17.856 1.00 95.69 96 ASP A C 1
ATOM 755 O O . ASP A 1 96 ? 6.146 -8.342 -18.355 1.00 95.69 96 ASP A O 1
ATOM 759 N N . ARG A 1 97 ? 4.596 -8.337 -16.723 1.00 94.94 97 ARG A N 1
ATOM 760 C CA . ARG A 1 97 ? 5.183 -9.402 -15.906 1.00 94.94 97 ARG A CA 1
ATOM 761 C C . ARG A 1 97 ? 4.125 -10.405 -15.465 1.00 94.94 97 ARG A C 1
ATOM 763 O O . ARG A 1 97 ? 2.965 -10.076 -15.246 1.00 94.94 97 ARG A O 1
ATOM 770 N N . ILE A 1 98 ? 4.565 -11.643 -15.252 1.00 94.75 98 ILE A N 1
ATOM 771 C CA . ILE A 1 98 ? 3.715 -12.706 -14.709 1.00 94.75 98 ILE A CA 1
ATOM 772 C C . ILE A 1 98 ? 3.377 -12.470 -13.231 1.00 94.75 98 ILE A C 1
ATOM 774 O O . ILE A 1 98 ? 4.108 -11.792 -12.505 1.00 94.75 98 ILE A O 1
ATOM 778 N N . TRP A 1 99 ? 2.317 -13.130 -12.759 1.00 93.81 99 TRP A N 1
ATOM 779 C CA . TRP A 1 99 ? 1.827 -13.036 -11.380 1.00 93.81 99 TRP A CA 1
ATOM 780 C C . TRP A 1 99 ? 2.918 -13.212 -10.316 1.00 93.81 99 TRP A C 1
ATOM 782 O O . TRP A 1 99 ? 3.065 -12.369 -9.438 1.00 93.81 99 TRP A O 1
ATOM 792 N N . ALA A 1 100 ? 3.737 -14.264 -10.431 1.00 96.69 100 ALA A N 1
ATOM 793 C CA . ALA A 1 100 ? 4.791 -14.555 -9.457 1.00 96.69 100 ALA A CA 1
ATOM 794 C C . ALA A 1 100 ? 5.818 -13.413 -9.322 1.00 96.69 100 ALA A C 1
ATOM 796 O O . ALA A 1 100 ? 6.406 -13.216 -8.262 1.00 96.69 100 ALA A O 1
ATOM 797 N N . VAL A 1 101 ? 6.032 -12.637 -10.386 1.00 97.19 101 VAL A N 1
ATOM 798 C CA . VAL A 1 101 ? 6.940 -11.485 -10.372 1.00 97.19 101 VAL A CA 1
ATOM 799 C C . VAL A 1 101 ? 6.270 -10.282 -9.698 1.00 97.19 101 VAL A C 1
ATOM 801 O O . VAL A 1 101 ? 6.905 -9.609 -8.891 1.00 97.19 101 VAL A O 1
ATOM 804 N N . TYR A 1 102 ? 4.975 -10.054 -9.931 1.00 96.94 102 TYR A N 1
ATOM 805 C CA . TYR A 1 102 ? 4.195 -9.049 -9.196 1.00 96.94 102 TYR A CA 1
ATOM 806 C C . TYR A 1 102 ? 4.049 -9.366 -7.706 1.00 96.94 102 TYR A C 1
ATOM 808 O O . TYR A 1 102 ? 4.031 -8.453 -6.881 1.00 96.94 102 TYR A O 1
ATOM 816 N N . GLU A 1 103 ? 3.970 -10.645 -7.349 1.00 95.94 103 GLU A N 1
ATOM 817 C CA . GLU A 1 103 ? 3.903 -11.089 -5.960 1.00 95.94 103 GLU A CA 1
ATOM 818 C C . GLU A 1 103 ? 5.198 -10.767 -5.200 1.00 95.94 103 GLU A C 1
ATOM 820 O O . GLU A 1 103 ? 5.149 -10.206 -4.102 1.00 95.94 103 GLU A O 1
ATOM 825 N N . ASN A 1 104 ? 6.351 -11.042 -5.819 1.00 94.94 104 ASN A N 1
ATOM 826 C CA . ASN A 1 104 ? 7.674 -10.852 -5.218 1.00 94.94 104 ASN A CA 1
ATOM 827 C C . ASN A 1 104 ? 8.213 -9.411 -5.310 1.00 94.94 104 ASN A C 1
ATOM 829 O O . ASN A 1 104 ? 8.962 -8.973 -4.428 1.00 94.94 104 ASN A O 1
ATOM 833 N N . GLY A 1 105 ? 7.834 -8.672 -6.354 1.00 95.25 105 GLY A N 1
ATOM 834 C CA . GLY A 1 105 ? 8.396 -7.362 -6.686 1.00 95.25 105 GLY A CA 1
ATOM 835 C C . GLY A 1 105 ? 9.508 -7.435 -7.735 1.00 95.25 105 GLY A C 1
ATOM 836 O O . GLY A 1 105 ? 10.112 -8.483 -7.962 1.00 95.25 105 GLY A O 1
ATOM 837 N N . PHE A 1 106 ? 9.767 -6.308 -8.396 1.00 95.19 106 PHE A N 1
ATOM 838 C CA . PHE A 1 106 ? 10.760 -6.187 -9.466 1.00 95.19 106 PHE A CA 1
ATOM 839 C C . PHE A 1 106 ? 11.198 -4.734 -9.678 1.00 95.19 106 PHE A C 1
ATOM 841 O O . PHE A 1 106 ? 10.559 -3.798 -9.201 1.00 95.19 106 PHE A O 1
ATOM 848 N N . GLY A 1 107 ? 12.275 -4.546 -10.443 1.00 92.81 107 GLY A N 1
ATOM 849 C CA . GLY A 1 107 ? 12.898 -3.240 -10.661 1.00 92.81 107 GLY A CA 1
ATOM 850 C C . GLY A 1 107 ? 13.914 -2.896 -9.576 1.00 92.81 107 GLY A C 1
ATOM 851 O O . GLY A 1 107 ? 14.332 -3.759 -8.802 1.00 92.81 107 GLY A O 1
ATOM 852 N N . THR A 1 108 ? 14.345 -1.638 -9.542 1.00 87.62 108 THR A N 1
ATOM 853 C CA . THR A 1 108 ? 15.376 -1.168 -8.611 1.00 87.62 108 THR A CA 1
ATOM 854 C C . THR A 1 108 ? 14.927 0.096 -7.892 1.00 87.62 108 THR A C 1
ATOM 856 O O . THR A 1 108 ? 14.280 0.964 -8.468 1.00 87.62 108 THR A O 1
ATOM 859 N N . ILE A 1 109 ? 15.322 0.237 -6.627 1.00 82.00 109 ILE A N 1
ATOM 860 C CA . ILE A 1 109 ? 14.982 1.408 -5.800 1.00 82.00 109 ILE A CA 1
ATOM 861 C C . ILE A 1 109 ? 15.602 2.708 -6.339 1.00 82.00 109 ILE A C 1
ATOM 863 O O . ILE A 1 109 ? 15.099 3.793 -6.063 1.00 82.00 109 ILE A O 1
ATOM 867 N N . GLY A 1 110 ? 16.662 2.619 -7.147 1.00 82.31 110 GLY A N 1
ATOM 868 C CA . GLY A 1 110 ? 17.231 3.759 -7.877 1.00 82.31 110 GLY A CA 1
ATOM 869 C C . GLY A 1 110 ? 16.512 4.098 -9.190 1.00 82.31 110 GLY A C 1
ATOM 870 O O . GLY A 1 110 ? 16.828 5.115 -9.793 1.00 82.31 110 GLY A O 1
ATOM 871 N N . GLY A 1 111 ? 15.560 3.272 -9.634 1.00 89.06 111 GLY A N 1
ATOM 872 C CA . GLY A 1 111 ? 14.855 3.411 -10.908 1.00 89.06 111 GLY A CA 1
ATOM 873 C C . GLY A 1 111 ? 13.351 3.181 -10.779 1.00 89.06 111 GLY A C 1
ATOM 874 O O . GLY A 1 111 ? 12.748 3.463 -9.741 1.00 89.06 111 GLY A O 1
ATOM 875 N N . ASP A 1 112 ? 12.744 2.668 -11.843 1.00 93.25 112 ASP A N 1
ATOM 876 C CA . ASP A 1 112 ? 11.345 2.246 -11.825 1.00 93.25 112 ASP A CA 1
ATOM 877 C C . ASP A 1 112 ? 11.226 0.866 -11.176 1.00 93.25 112 ASP A C 1
ATOM 879 O O . ASP A 1 112 ? 11.998 -0.049 -11.493 1.00 93.25 112 ASP A O 1
ATOM 883 N N . PHE A 1 113 ? 10.253 0.703 -10.283 1.00 94.94 113 PHE A N 1
ATOM 884 C CA . PHE A 1 113 ? 10.082 -0.537 -9.531 1.00 94.94 113 PHE A CA 1
ATOM 885 C C . PHE A 1 113 ? 8.649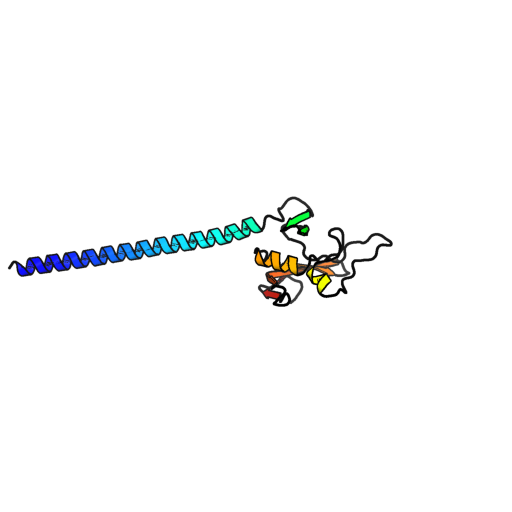 -0.766 -9.050 1.00 94.94 113 PHE A C 1
ATOM 887 O O . PHE A 1 113 ? 7.809 0.137 -9.044 1.00 94.94 113 PHE A O 1
ATOM 894 N N . TRP A 1 114 ? 8.419 -2.005 -8.621 1.00 96.44 114 TRP A N 1
ATOM 895 C CA . TRP A 1 114 ? 7.251 -2.493 -7.903 1.00 96.44 114 TRP A CA 1
ATOM 896 C C . TRP A 1 114 ? 7.720 -3.274 -6.673 1.00 96.44 114 TRP A C 1
ATOM 898 O O . TRP A 1 114 ? 8.504 -4.218 -6.799 1.00 96.44 114 TRP A O 1
ATOM 908 N N . ILE A 1 115 ? 7.253 -2.904 -5.480 1.00 94.88 115 ILE A N 1
ATOM 909 C CA . ILE A 1 115 ? 7.747 -3.489 -4.225 1.00 94.88 115 ILE A CA 1
ATOM 910 C C . ILE A 1 115 ? 7.334 -4.961 -4.040 1.00 94.88 115 ILE A C 1
ATOM 912 O O . ILE A 1 115 ? 8.076 -5.732 -3.424 1.00 94.88 115 ILE A O 1
ATOM 916 N N . GLY A 1 116 ? 6.194 -5.366 -4.612 1.00 96.25 116 GLY A N 1
ATOM 917 C CA . GLY A 1 116 ? 5.634 -6.718 -4.523 1.00 96.25 116 GLY A CA 1
ATOM 918 C C . GLY A 1 116 ? 4.329 -6.785 -3.723 1.00 96.25 116 GLY A C 1
ATOM 919 O O . GLY A 1 116 ? 4.226 -6.190 -2.652 1.00 96.25 116 GLY A O 1
ATOM 920 N N . LEU A 1 117 ? 3.342 -7.551 -4.202 1.00 97.06 117 LEU A N 1
ATOM 921 C CA . LEU A 1 117 ? 2.034 -7.694 -3.539 1.00 97.06 117 LEU A CA 1
ATOM 922 C C . LEU A 1 117 ? 2.152 -8.300 -2.137 1.00 97.06 117 LEU A C 1
ATOM 924 O O . LEU A 1 117 ? 1.442 -7.881 -1.227 1.00 97.06 117 LEU A O 1
ATOM 928 N N . LYS A 1 118 ? 3.083 -9.244 -1.937 1.00 95.31 118 LYS A N 1
ATOM 929 C CA . LYS A 1 118 ? 3.339 -9.817 -0.611 1.00 95.31 118 LYS A CA 1
ATOM 930 C C . LYS A 1 118 ? 3.793 -8.748 0.384 1.00 95.31 118 LYS A C 1
ATOM 932 O O . LYS A 1 118 ? 3.292 -8.716 1.502 1.00 95.31 118 LYS A O 1
ATOM 937 N N . ALA A 1 119 ? 4.686 -7.854 -0.041 1.00 93.75 119 ALA A N 1
ATOM 938 C CA . ALA A 1 119 ? 5.158 -6.759 0.800 1.00 93.75 119 ALA A CA 1
ATOM 939 C C . ALA A 1 119 ? 4.026 -5.769 1.115 1.00 93.75 119 ALA A C 1
ATOM 941 O O . ALA A 1 119 ? 3.868 -5.373 2.262 1.00 93.75 119 ALA A O 1
ATOM 942 N N . ILE A 1 120 ? 3.191 -5.424 0.131 1.00 96.00 120 ILE A N 1
ATOM 943 C CA . ILE A 1 120 ? 2.050 -4.517 0.342 1.00 96.00 120 ILE A CA 1
ATOM 944 C C . ILE A 1 120 ? 1.025 -5.126 1.313 1.00 96.00 120 ILE A C 1
ATOM 946 O O . ILE A 1 120 ? 0.541 -4.442 2.213 1.00 96.00 120 ILE A O 1
ATOM 950 N N . HIS A 1 121 ? 0.723 -6.419 1.184 1.00 95.44 121 HIS A N 1
ATOM 951 C CA . HIS A 1 121 ? -0.140 -7.120 2.136 1.00 95.44 121 HIS A CA 1
ATOM 952 C C . HIS A 1 121 ? 0.427 -7.080 3.567 1.00 95.44 121 HIS A C 1
ATOM 954 O O . HIS A 1 121 ? -0.300 -6.804 4.522 1.00 95.44 121 HIS A O 1
ATOM 960 N N . GLU A 1 122 ? 1.730 -7.323 3.727 1.00 92.12 122 GLU A N 1
ATOM 961 C CA . GLU A 1 122 ? 2.390 -7.261 5.034 1.00 92.12 122 GLU A CA 1
ATOM 962 C C . GLU A 1 122 ? 2.331 -5.850 5.638 1.00 92.12 122 GLU A C 1
ATOM 964 O O . GLU A 1 122 ? 1.964 -5.720 6.803 1.00 92.12 122 GLU A O 1
ATOM 969 N N . LEU A 1 123 ? 2.596 -4.806 4.842 1.00 91.38 123 LEU A N 1
ATOM 970 C CA . LEU A 1 123 ? 2.506 -3.404 5.270 1.00 91.38 123 LEU A CA 1
ATOM 971 C C . LEU A 1 123 ? 1.087 -3.031 5.718 1.00 91.38 123 LEU A C 1
ATOM 973 O O . LEU A 1 123 ? 0.889 -2.510 6.815 1.00 91.38 123 LEU A O 1
ATOM 977 N N . THR A 1 124 ? 0.080 -3.347 4.906 1.00 91.88 124 THR A N 1
ATOM 978 C CA . THR A 1 124 ? -1.319 -3.021 5.236 1.00 91.88 124 THR A CA 1
ATOM 979 C C . THR A 1 124 ? -1.802 -3.772 6.482 1.00 91.88 124 THR A C 1
ATOM 981 O O . THR A 1 124 ? -2.509 -3.202 7.308 1.00 91.88 124 THR A O 1
ATOM 984 N N . THR A 1 125 ? -1.315 -4.997 6.714 1.00 89.81 125 THR A N 1
ATOM 985 C CA . THR A 1 125 ? -1.573 -5.764 7.950 1.00 89.81 125 THR A CA 1
ATOM 986 C C . THR A 1 125 ? -0.900 -5.150 9.189 1.00 89.81 125 THR A C 1
ATOM 988 O O . THR A 1 125 ? -1.377 -5.326 10.311 1.00 89.81 125 THR A O 1
ATOM 991 N N . GLU A 1 126 ? 0.211 -4.431 9.020 1.00 85.12 126 GLU A N 1
ATOM 992 C CA . GLU A 1 126 ? 0.920 -3.739 10.108 1.00 85.12 126 GLU A CA 1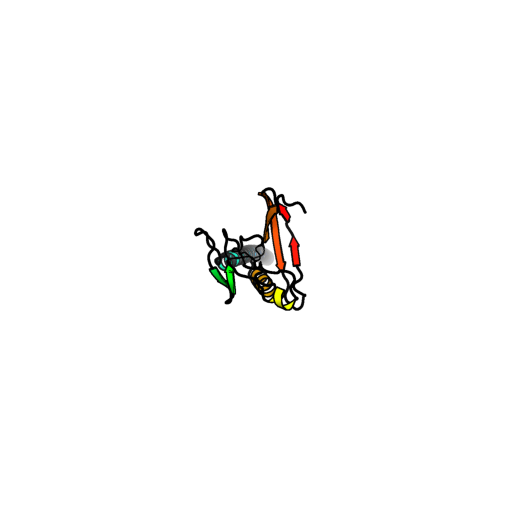
ATOM 993 C C . GLU A 1 126 ? 0.309 -2.380 10.479 1.00 85.12 126 GLU A C 1
ATOM 995 O O . GLU A 1 126 ? 0.672 -1.808 11.513 1.00 85.12 126 GLU A O 1
ATOM 1000 N N . GLY A 1 127 ? -0.654 -1.900 9.688 1.00 85.44 127 GLY A N 1
ATOM 1001 C CA . GLY A 1 127 ? -1.395 -0.665 9.933 1.00 85.44 127 GLY A CA 1
ATOM 1002 C C . GLY A 1 127 ? -1.068 0.479 8.973 1.00 85.44 127 GLY A C 1
ATOM 1003 O O . GLY A 1 127 ? -1.660 1.549 9.120 1.00 85.44 127 GLY A O 1
ATOM 1004 N N . TYR A 1 128 ? -0.193 0.269 7.983 1.00 89.44 128 TYR A N 1
ATOM 1005 C CA . TYR A 1 128 ? 0.056 1.225 6.899 1.00 89.44 128 TYR A CA 1
ATOM 1006 C C . TYR A 1 128 ? -1.103 1.184 5.894 1.00 89.44 128 TYR A C 1
ATOM 1008 O O . TYR A 1 128 ? -1.055 0.460 4.902 1.00 89.44 128 TYR A O 1
ATOM 1016 N N . THR A 1 129 ? -2.175 1.910 6.200 1.00 92.06 129 THR A N 1
ATOM 1017 C CA . THR A 1 129 ? -3.488 1.766 5.543 1.00 92.06 129 THR A CA 1
ATOM 1018 C C . THR A 1 129 ? -3.912 2.978 4.723 1.00 92.06 129 THR A C 1
ATOM 1020 O O . THR A 1 129 ? -4.985 2.959 4.140 1.00 92.06 129 THR A O 1
ATOM 1023 N N . GLN A 1 130 ? -3.083 4.017 4.630 1.00 93.94 130 GLN A N 1
ATOM 1024 C CA . GLN A 1 130 ? -3.335 5.155 3.746 1.00 93.94 130 GLN A CA 1
ATOM 1025 C C . GLN A 1 130 ? -2.548 4.989 2.445 1.00 93.94 130 GLN A C 1
ATOM 1027 O O . GLN A 1 130 ? -1.415 4.503 2.456 1.00 93.94 130 GLN A O 1
ATOM 1032 N N . LEU A 1 131 ? -3.128 5.418 1.324 1.00 95.56 131 LEU A N 1
ATOM 1033 C CA . LEU A 1 131 ? -2.459 5.437 0.022 1.00 95.56 131 LEU A CA 1
ATOM 1034 C C . LEU A 1 131 ? -2.458 6.850 -0.545 1.00 95.56 131 LEU A C 1
ATOM 1036 O O . LEU A 1 131 ? -3.501 7.494 -0.609 1.00 95.56 131 LEU A O 1
ATOM 1040 N N . LYS A 1 132 ? -1.301 7.285 -1.040 1.00 95.19 132 LYS A N 1
ATOM 1041 C CA . LYS A 1 132 ? -1.153 8.471 -1.881 1.00 95.19 132 LYS A CA 1
ATOM 1042 C C . LYS A 1 132 ? -0.643 8.053 -3.257 1.00 95.19 132 LYS A C 1
ATOM 1044 O O . LYS A 1 132 ? 0.308 7.282 -3.362 1.00 95.19 132 LYS A O 1
ATOM 1049 N N . VAL A 1 133 ? -1.274 8.569 -4.304 1.00 95.44 133 VAL A N 1
ATOM 1050 C CA . VAL A 1 133 ? -0.878 8.376 -5.700 1.00 95.44 133 VAL A CA 1
ATOM 1051 C C . VAL A 1 133 ? -0.557 9.741 -6.282 1.00 95.44 133 VAL A C 1
ATOM 1053 O O . VAL A 1 133 ? -1.454 10.562 -6.443 1.00 95.44 133 VAL A O 1
ATOM 1056 N N . ASP A 1 134 ? 0.713 9.973 -6.599 1.00 94.25 134 ASP A N 1
ATOM 1057 C CA . ASP A 1 134 ? 1.167 11.165 -7.313 1.00 94.25 134 ASP A CA 1
ATOM 1058 C C . ASP A 1 134 ? 1.291 10.855 -8.813 1.00 94.25 134 ASP A C 1
ATOM 1060 O O . ASP A 1 134 ? 1.868 9.839 -9.209 1.00 94.25 134 ASP A O 1
ATOM 1064 N N . LEU A 1 135 ? 0.735 11.731 -9.648 1.00 92.44 135 LEU A N 1
ATOM 1065 C CA . LEU A 1 135 ? 0.708 11.620 -11.105 1.00 92.44 135 LEU A CA 1
ATOM 1066 C C . LEU A 1 135 ? 1.301 12.883 -11.728 1.00 92.44 135 LEU A C 1
ATOM 1068 O O . LEU A 1 135 ? 1.068 13.989 -11.242 1.00 92.44 135 LEU A O 1
ATOM 1072 N N . GLU A 1 136 ? 2.022 12.717 -12.830 1.00 92.44 136 GLU A N 1
ATOM 1073 C CA . GLU A 1 136 ? 2.540 13.811 -13.651 1.00 92.44 136 GLU A CA 1
ATOM 1074 C C . GLU A 1 136 ? 2.268 13.488 -15.123 1.00 92.44 136 GLU A C 1
ATOM 1076 O O . GLU A 1 136 ? 2.537 12.369 -15.573 1.00 92.44 136 GLU A O 1
ATOM 1081 N N . ASP A 1 137 ? 1.685 14.437 -15.855 1.00 88.94 137 ASP A N 1
ATOM 1082 C CA . ASP A 1 137 ? 1.442 14.299 -17.290 1.00 88.94 137 ASP A CA 1
ATOM 1083 C C . ASP A 1 137 ? 2.665 14.730 -18.128 1.00 88.94 137 ASP A C 1
ATOM 1085 O O . ASP A 1 137 ? 3.681 15.203 -17.619 1.00 88.94 137 ASP A O 1
ATOM 1089 N N . TRP A 1 138 ? 2.578 14.583 -19.452 1.00 88.75 138 TRP A N 1
ATOM 1090 C CA . TRP A 1 138 ? 3.669 14.953 -20.366 1.00 88.75 138 TRP A CA 1
ATOM 1091 C C . TRP A 1 138 ? 3.940 16.462 -20.442 1.00 88.75 138 TRP A C 1
ATOM 1093 O O . TRP A 1 138 ? 4.999 16.863 -20.925 1.00 88.75 138 TRP A O 1
ATOM 1103 N N . ASN A 1 139 ? 2.998 17.286 -19.985 1.00 92.81 139 ASN A N 1
ATOM 1104 C CA . ASN A 1 139 ? 3.125 18.738 -19.914 1.00 92.81 139 ASN A CA 1
ATOM 1105 C C . ASN A 1 139 ? 3.683 19.198 -18.553 1.00 92.81 139 ASN A C 1
ATOM 1107 O O . ASN A 1 139 ? 3.857 20.399 -18.343 1.00 92.81 139 ASN A O 1
ATOM 1111 N N . GLY A 1 140 ? 3.969 18.262 -17.639 1.00 91.00 140 GLY A N 1
ATOM 1112 C CA . GLY A 1 140 ? 4.437 18.534 -16.282 1.00 91.00 140 GLY A CA 1
ATOM 1113 C C . GLY A 1 140 ? 3.320 18.902 -15.301 1.00 91.00 140 GLY A C 1
ATOM 1114 O O . GLY A 1 140 ? 3.606 19.367 -14.195 1.00 91.00 140 GLY A O 1
ATOM 1115 N N . GLU A 1 141 ? 2.050 18.726 -15.675 1.00 93.38 141 GLU A N 1
ATOM 1116 C CA . GLU A 1 141 ? 0.916 18.930 -14.782 1.00 93.38 141 GLU A CA 1
ATOM 1117 C C . GLU A 1 141 ? 0.882 17.819 -13.729 1.00 93.38 141 GLU A C 1
ATOM 1119 O O . GLU A 1 141 ? 0.801 16.632 -14.051 1.00 93.38 141 GLU A O 1
ATOM 1124 N N . LYS A 1 142 ? 0.926 18.216 -12.453 1.00 92.75 142 LYS A N 1
ATOM 1125 C CA . LYS A 1 142 ? 0.937 17.297 -11.312 1.00 92.75 142 LYS A CA 1
ATOM 1126 C C . LYS A 1 142 ? -0.435 17.194 -10.675 1.00 92.75 142 LYS A C 1
ATOM 1128 O O . LYS A 1 142 ? -1.064 18.205 -10.364 1.00 92.75 142 LYS A O 1
ATOM 1133 N N . ARG A 1 143 ? -0.864 15.964 -10.413 1.00 93.06 143 ARG A N 1
ATOM 1134 C CA . ARG A 1 143 ? -2.112 15.646 -9.714 1.00 93.06 143 ARG A CA 1
ATOM 1135 C C . ARG A 1 143 ? -1.862 14.592 -8.654 1.00 93.06 143 ARG A C 1
ATOM 1137 O O . ARG A 1 143 ? -0.874 13.867 -8.710 1.00 93.06 143 ARG A O 1
ATOM 1144 N N . TYR A 1 144 ? -2.776 14.504 -7.697 1.00 93.12 144 TYR A N 1
ATOM 1145 C CA . TYR A 1 144 ? -2.720 13.472 -6.676 1.00 93.12 144 TYR A CA 1
ATOM 1146 C C . TYR A 1 144 ? -4.106 12.917 -6.358 1.00 93.12 144 TYR A C 1
ATOM 1148 O O . TYR A 1 144 ? -5.118 13.612 -6.510 1.00 93.12 144 TYR A O 1
ATOM 1156 N N . ALA A 1 145 ? -4.110 11.677 -5.883 1.00 93.06 145 ALA A N 1
ATOM 1157 C CA . ALA A 1 145 ? -5.225 11.021 -5.218 1.00 93.06 145 ALA A CA 1
ATOM 1158 C C . ALA A 1 145 ? -4.750 10.477 -3.867 1.00 93.06 145 ALA A C 1
ATOM 1160 O O . ALA A 1 145 ? -3.628 9.984 -3.749 1.00 93.06 145 ALA A O 1
ATOM 1161 N N . MET A 1 146 ? -5.599 10.560 -2.854 1.00 94.56 146 MET A N 1
ATOM 1162 C CA . MET A 1 146 ? -5.379 9.986 -1.534 1.00 94.56 146 MET A CA 1
ATOM 1163 C C . MET A 1 146 ? -6.564 9.108 -1.148 1.00 94.56 146 MET A C 1
ATOM 1165 O O . MET A 1 146 ? -7.703 9.424 -1.479 1.00 94.56 146 MET A O 1
ATOM 1169 N N . PHE A 1 147 ? -6.282 8.021 -0.440 1.00 94.12 147 PHE A N 1
ATOM 1170 C CA . PHE A 1 147 ? -7.273 7.103 0.107 1.00 94.12 147 PHE A CA 1
ATOM 1171 C C . PHE A 1 147 ? -6.975 6.882 1.587 1.00 94.12 147 PHE A C 1
ATOM 1173 O O . PHE A 1 147 ? -5.858 6.492 1.938 1.00 94.12 147 PHE A O 1
ATOM 1180 N N . ASP A 1 148 ? -7.976 7.106 2.438 1.00 92.06 148 ASP A N 1
ATOM 1181 C CA . ASP A 1 148 ? -7.866 6.878 3.885 1.00 92.06 148 ASP A CA 1
ATOM 1182 C C . ASP A 1 148 ? -7.810 5.391 4.245 1.00 92.06 148 ASP A C 1
ATOM 1184 O O . ASP A 1 148 ? -7.240 5.023 5.270 1.00 92.06 148 ASP A O 1
ATOM 1188 N N . VAL A 1 149 ? -8.407 4.543 3.403 1.00 93.12 149 VAL A N 1
ATOM 1189 C CA . VAL A 1 149 ? -8.360 3.088 3.541 1.00 93.12 149 VAL A CA 1
ATOM 1190 C C . VAL A 1 149 ? -7.762 2.497 2.278 1.00 93.12 149 VAL A C 1
ATOM 1192 O O . VAL A 1 149 ? -8.280 2.701 1.182 1.00 93.12 149 VAL A O 1
ATOM 1195 N N . PHE A 1 150 ? -6.698 1.731 2.461 1.00 96.62 150 PHE A N 1
ATOM 1196 C CA . PHE A 1 150 ? -5.980 0.955 1.470 1.00 96.62 150 PHE A CA 1
ATOM 1197 C C . PHE A 1 150 ? -5.501 -0.328 2.141 1.00 96.62 150 PHE A C 1
ATOM 1199 O O . PHE A 1 150 ? -4.596 -0.326 2.974 1.00 96.62 150 PHE A O 1
ATOM 1206 N N . GLU A 1 151 ? -6.124 -1.438 1.770 1.00 96.88 151 GLU A N 1
ATOM 1207 C CA . GLU A 1 151 ? -5.776 -2.756 2.278 1.00 96.88 151 GLU A CA 1
ATOM 1208 C C . GLU A 1 151 ? -5.633 -3.735 1.124 1.00 96.88 151 GLU A C 1
ATOM 1210 O O . GLU A 1 151 ? -6.431 -3.750 0.182 1.00 96.88 151 GLU A O 1
ATOM 1215 N N . VAL A 1 152 ? -4.619 -4.589 1.216 1.00 97.50 152 VAL A N 1
ATOM 1216 C CA . VAL A 1 152 ? -4.386 -5.656 0.250 1.00 97.50 152 VAL A CA 1
ATOM 1217 C C . VAL A 1 152 ? -4.462 -6.977 0.992 1.00 97.50 152 VAL A C 1
ATOM 1219 O O . VAL A 1 152 ? -3.714 -7.208 1.939 1.00 97.50 152 VAL A O 1
ATOM 1222 N N . ALA A 1 153 ? -5.379 -7.849 0.577 1.00 97.31 153 ALA A N 1
ATOM 1223 C CA . ALA A 1 153 ? -5.573 -9.152 1.206 1.00 97.31 153 ALA A CA 1
ATOM 1224 C C . ALA A 1 153 ? -4.390 -10.113 0.952 1.00 97.31 153 ALA A C 1
ATOM 1226 O O . ALA A 1 153 ? -3.496 -9.840 0.156 1.00 97.31 153 ALA A O 1
ATOM 1227 N N . GLY A 1 154 ? -4.379 -11.270 1.617 1.00 95.06 154 GLY A N 1
ATOM 1228 C CA . GLY A 1 154 ? -3.331 -12.275 1.422 1.00 95.06 154 GLY A CA 1
ATOM 1229 C C . GLY A 1 154 ? -3.428 -13.015 0.080 1.00 95.06 154 GLY A C 1
ATOM 1230 O O . GLY A 1 154 ? -4.406 -12.897 -0.662 1.00 95.06 154 GLY A O 1
ATOM 1231 N N . SER A 1 155 ? -2.438 -13.867 -0.210 1.00 96.00 155 SER A N 1
ATOM 1232 C CA . SER A 1 155 ? -2.380 -14.646 -1.461 1.00 96.00 155 SER A CA 1
ATOM 1233 C C . SER A 1 155 ? -3.590 -15.569 -1.671 1.00 96.00 155 SER A C 1
ATOM 1235 O O . SER A 1 155 ? -4.040 -15.741 -2.803 1.00 96.00 155 SER A O 1
ATOM 1237 N N . LYS A 1 156 ? -4.179 -16.109 -0.592 1.00 96.94 156 LYS A N 1
ATOM 1238 C CA . LYS A 1 156 ? -5.416 -16.920 -0.640 1.00 96.94 156 LYS A CA 1
ATOM 1239 C C . LYS A 1 156 ? -6.607 -16.150 -1.21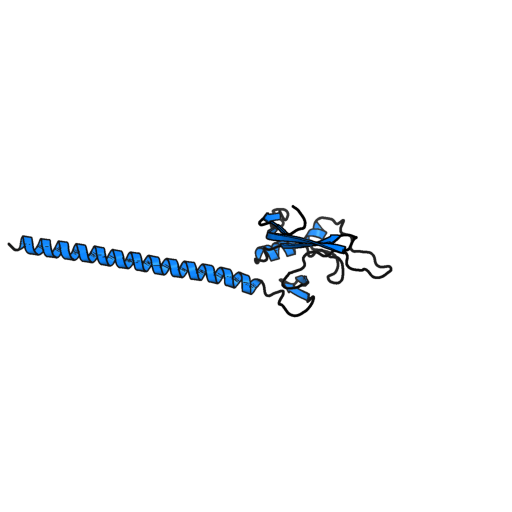7 1.00 96.94 156 LYS A C 1
ATOM 1241 O O . LYS A 1 156 ? -7.411 -16.717 -1.949 1.00 96.94 156 LYS A O 1
ATOM 1246 N N . ASP A 1 157 ? -6.674 -14.858 -0.919 1.00 97.62 157 ASP A N 1
ATOM 1247 C CA . ASP A 1 157 ? -7.677 -13.916 -1.415 1.00 97.62 157 ASP A CA 1
ATOM 1248 C C . ASP A 1 157 ? -7.222 -13.200 -2.692 1.00 97.62 157 ASP A C 1
ATOM 1250 O O . ASP A 1 157 ? -7.824 -12.206 -3.099 1.00 97.62 157 ASP A O 1
ATOM 1254 N N . LYS A 1 158 ? -6.158 -13.701 -3.335 1.00 96.44 158 LYS A N 1
ATOM 1255 C CA . LYS A 1 158 ? -5.586 -13.166 -4.576 1.00 96.44 158 LYS A CA 1
ATOM 1256 C C . LYS A 1 158 ? -5.227 -11.683 -4.477 1.00 96.44 158 LYS A C 1
ATOM 1258 O O . LYS A 1 158 ? -5.403 -10.952 -5.447 1.00 96.44 158 LYS A O 1
ATOM 1263 N N . TYR A 1 159 ? -4.749 -11.239 -3.313 1.00 96.38 159 TYR A N 1
ATOM 1264 C CA . TYR A 1 159 ? -4.377 -9.840 -3.084 1.00 96.38 159 TYR A CA 1
ATOM 1265 C C . T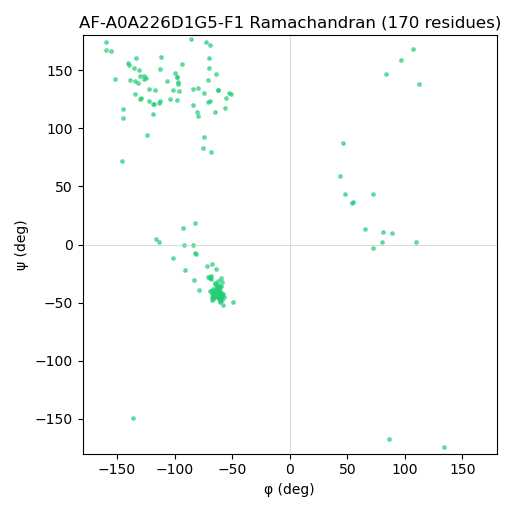YR A 1 159 ? -5.495 -8.840 -3.414 1.00 96.38 159 TYR A C 1
ATOM 1267 O O . TYR A 1 159 ? -5.237 -7.752 -3.922 1.00 96.38 159 TYR A O 1
ATOM 1275 N N . ARG A 1 160 ? -6.753 -9.217 -3.141 1.00 98.00 160 ARG A N 1
ATOM 1276 C CA . ARG A 1 160 ? -7.921 -8.346 -3.318 1.00 98.00 160 ARG A CA 1
ATOM 1277 C C . ARG A 1 160 ? -7.695 -6.995 -2.634 1.00 98.00 160 ARG A C 1
ATOM 1279 O O . ARG A 1 160 ? -7.331 -6.954 -1.459 1.00 98.00 160 ARG A O 1
ATOM 1286 N N . LEU A 1 161 ? -7.942 -5.929 -3.388 1.00 97.38 161 LEU A N 1
ATOM 1287 C CA . LEU A 1 161 ? -7.846 -4.545 -2.943 1.00 97.38 161 LEU A CA 1
ATOM 1288 C C . LEU A 1 161 ? -9.142 -4.114 -2.246 1.00 97.38 161 LEU A C 1
ATOM 1290 O O . LEU A 1 161 ? -10.229 -4.314 -2.790 1.00 97.38 161 LEU A O 1
ATOM 1294 N N . THR A 1 162 ? -9.005 -3.467 -1.094 1.00 97.19 162 THR A N 1
ATOM 1295 C CA . THR A 1 162 ? -10.065 -2.694 -0.441 1.00 97.19 162 THR A CA 1
ATOM 1296 C C . THR A 1 162 ? -9.603 -1.245 -0.366 1.00 97.19 162 THR A C 1
ATOM 1298 O O . THR A 1 162 ? -8.562 -0.970 0.229 1.00 97.19 162 THR A O 1
ATOM 1301 N N . VAL A 1 163 ? -10.361 -0.324 -0.970 1.00 95.62 163 VAL A N 1
ATOM 1302 C CA . VAL A 1 163 ? -10.061 1.115 -0.944 1.00 95.62 163 VAL A CA 1
ATOM 1303 C C . VAL A 1 163 ? -11.294 1.950 -0.635 1.00 95.62 163 VAL A C 1
ATOM 1305 O O . VAL A 1 163 ? -12.386 1.640 -1.110 1.00 95.62 163 VAL A O 1
ATOM 1308 N N . SER A 1 164 ? -11.130 3.004 0.165 1.00 93.75 164 SER A N 1
ATOM 1309 C CA . SER A 1 164 ? -12.182 3.997 0.424 1.00 93.75 164 SER A CA 1
ATOM 1310 C C . SER A 1 164 ? -11.603 5.320 0.941 1.00 93.75 164 SER A C 1
ATOM 1312 O O . SER A 1 164 ? -10.401 5.417 1.189 1.00 93.75 164 SER A O 1
ATOM 1314 N N . GLY A 1 165 ? -12.454 6.341 1.093 1.00 93.44 165 GLY A N 1
ATOM 1315 C CA . GLY A 1 165 ? -12.033 7.664 1.570 1.00 93.44 165 GLY A CA 1
ATOM 1316 C C . GLY A 1 165 ? -11.219 8.435 0.531 1.00 93.44 165 GLY A C 1
ATOM 1317 O O . GLY A 1 165 ? -10.176 8.990 0.858 1.00 93.44 165 GLY A O 1
ATOM 1318 N N . TYR A 1 166 ? -11.659 8.412 -0.732 1.00 92.50 166 TYR A N 1
ATOM 1319 C CA . TYR A 1 166 ? -10.993 9.140 -1.810 1.00 92.50 166 TYR A CA 1
ATOM 1320 C C . TYR A 1 166 ? -11.010 10.654 -1.557 1.00 92.50 166 TYR A C 1
ATOM 1322 O O . TYR A 1 166 ? -12.058 11.246 -1.288 1.00 92.50 166 TYR A O 1
ATOM 1330 N N . THR A 1 167 ? -9.852 11.283 -1.727 1.00 91.62 167 THR A N 1
ATOM 1331 C CA . THR A 1 167 ? -9.683 12.733 -1.833 1.00 91.62 167 THR A CA 1
ATOM 1332 C C . THR A 1 167 ? -8.633 13.053 -2.899 1.00 91.62 167 THR A C 1
ATOM 1334 O O . THR A 1 167 ? -7.771 12.233 -3.203 1.00 91.62 167 THR A O 1
ATOM 1337 N N . GLY A 1 168 ? -8.676 14.250 -3.485 1.00 89.75 168 GLY A N 1
ATOM 1338 C CA . GLY A 1 168 ? -7.643 14.711 -4.415 1.00 89.75 168 GLY A CA 1
ATOM 1339 C C . GLY A 1 168 ? -8.185 15.350 -5.687 1.00 89.75 168 GLY A C 1
ATOM 1340 O O . GLY A 1 168 ? -9.382 15.592 -5.835 1.00 89.75 168 GLY A O 1
ATOM 1341 N N . ILE A 1 169 ? -7.261 15.657 -6.595 1.00 87.00 169 ILE A N 1
ATOM 1342 C CA . ILE A 1 169 ? -7.505 16.417 -7.834 1.00 87.00 169 ILE A CA 1
ATOM 1343 C C . ILE A 1 169 ? -7.241 15.590 -9.101 1.00 87.00 169 ILE A C 1
ATOM 1345 O O . ILE A 1 169 ? -7.296 16.116 -10.213 1.00 87.00 169 ILE A O 1
ATOM 1349 N N . ALA A 1 170 ? -6.933 14.300 -8.945 1.00 77.75 170 ALA A N 1
ATOM 1350 C CA . ALA A 1 170 ? -6.712 13.385 -10.062 1.00 77.75 170 ALA A CA 1
ATOM 1351 C C . ALA A 1 170 ? -8.006 13.011 -10.811 1.00 77.75 170 ALA A C 1
ATOM 1353 O O . ALA A 1 170 ? -7.925 12.627 -11.974 1.00 77.75 170 ALA A O 1
ATOM 1354 N N . GLY A 1 171 ? -9.173 13.218 -10.190 1.00 66.81 171 GLY A N 1
ATOM 1355 C CA . GLY A 1 171 ? -10.449 12.667 -10.657 1.00 66.81 171 GLY A CA 1
ATOM 1356 C C . GLY A 1 171 ? -10.622 11.228 -10.162 1.00 66.81 171 GLY A C 1
ATOM 1357 O O . GLY A 1 171 ? -9.626 10.527 -9.990 1.00 66.81 171 GLY A O 1
ATOM 1358 N N . ASP A 1 172 ? -11.866 10.835 -9.883 1.00 54.16 172 ASP A N 1
ATOM 1359 C CA . ASP A 1 172 ? -12.250 9.444 -9.583 1.00 54.16 172 ASP A CA 1
ATOM 1360 C C . ASP A 1 172 ? -12.673 8.740 -10.882 1.00 54.16 172 ASP A C 1
ATOM 1362 O O . ASP A 1 172 ? -13.473 9.356 -11.632 1.00 54.16 172 ASP A O 1
#

Nearest PDB structures (foldseek):
  6y41-assembly14_N  TM=8.508E-01  e=7.894E-09  Homo sapiens
  1jc9-assembly1_A  TM=8.467E-01  e=3.311E-08  Tachypleus tridentatus
  1z3s-assembly1_A  TM=8.280E-01  e=4.463E-08  Homo sapiens
  1z3u-assembly4_D  TM=8.002E-01  e=4.738E-08  Homo sapiens
  6y43-assembly1_A  TM=7.947E-01  e=4.463E-08  Homo sapiens

InterPro domains:
  IPR002181 Fibrinogen, alpha/beta/gamma chain, C-terminal globular domain [PF00147] (74-172)
  IPR002181 Fibrinogen, alpha/beta/gamma chain, C-terminal globular domain [PS51406] (45-172)
  IPR002181 Fibrinogen, alpha/beta/gamma chain, C-terminal globular domain [SM00186] (40-172)
  IPR014716 Fibrinogen, alpha/beta/gamma chain, C-terminal globular, subdomain 1 [G3DSA:3.90.215.10] (2-172)
  IPR036056 Fibrinogen-like, C-terminal [SSF56496] (69-172)
  IPR050373 Fibrinogen C-terminal domain-containing protein [PTHR19143] (24-172)